Protein AF-A0A8R2M349-F1 (afdb_monomer_lite)

Organism: Bombyx mori (NCBI:txid7091)

Structure (mmCIF, N/CA/C/O backbone):
data_AF-A0A8R2M349-F1
#
_entry.id   AF-A0A8R2M349-F1
#
loop_
_atom_site.group_PDB
_atom_site.id
_atom_site.type_symbol
_atom_site.label_atom_id
_atom_site.label_alt_id
_atom_site.label_comp_id
_atom_site.label_asym_id
_atom_site.label_entity_id
_atom_site.label_seq_id
_atom_site.pdbx_PDB_ins_code
_atom_site.Cartn_x
_atom_site.Cartn_y
_atom_site.Cartn_z
_atom_site.occupancy
_atom_site.B_iso_or_equiv
_atom_site.auth_seq_id
_atom_site.auth_comp_id
_atom_site.auth_asym_id
_atom_site.auth_atom_id
_atom_site.pdbx_PDB_model_num
ATOM 1 N N . MET A 1 1 ? -9.944 -6.728 6.386 1.00 58.31 1 MET A N 1
ATOM 2 C CA . MET A 1 1 ? -9.544 -7.286 5.071 1.00 58.31 1 MET A CA 1
ATOM 3 C C . MET A 1 1 ? -8.020 -7.311 4.862 1.00 58.31 1 MET A C 1
ATOM 5 O O . MET A 1 1 ? -7.545 -7.310 3.728 1.00 58.31 1 MET A O 1
ATOM 9 N N . LYS A 1 2 ? -7.236 -7.481 5.938 1.00 65.25 2 LYS A N 1
ATOM 10 C CA . LYS A 1 2 ? -5.764 -7.376 5.938 1.00 65.25 2 LYS A CA 1
ATOM 11 C C . LYS A 1 2 ? -5.026 -8.425 5.090 1.00 65.25 2 LYS A C 1
ATOM 13 O O . LYS A 1 2 ? -3.912 -8.181 4.641 1.00 65.25 2 LYS A O 1
ATOM 18 N N . LEU A 1 3 ? -5.651 -9.580 4.824 1.00 64.38 3 LEU A N 1
ATOM 19 C CA . LEU A 1 3 ? -5.075 -10.628 3.970 1.00 64.38 3 LEU A CA 1
ATOM 20 C C . LEU A 1 3 ? -4.933 -10.172 2.507 1.00 64.38 3 LEU A C 1
ATOM 22 O O . LEU A 1 3 ? -3.941 -10.492 1.862 1.00 64.38 3 LEU A O 1
ATOM 26 N N . VAL A 1 4 ? -5.897 -9.403 1.986 1.00 68.19 4 VAL A N 1
ATOM 27 C CA . VAL A 1 4 ? -5.853 -8.896 0.603 1.00 68.19 4 VAL A CA 1
ATOM 28 C C . VAL A 1 4 ? -4.746 -7.853 0.456 1.00 68.19 4 VAL A C 1
ATOM 30 O O . VAL A 1 4 ? -3.970 -7.915 -0.493 1.00 68.19 4 VAL A O 1
ATOM 33 N N . GLU A 1 5 ? -4.620 -6.945 1.426 1.00 64.25 5 GLU A N 1
ATOM 34 C CA . GLU A 1 5 ? -3.530 -5.963 1.491 1.00 64.25 5 GLU A CA 1
ATOM 35 C C . GLU A 1 5 ? -2.164 -6.648 1.560 1.00 64.25 5 GLU A C 1
ATOM 37 O O . GLU A 1 5 ? -1.238 -6.263 0.845 1.00 64.25 5 GLU A O 1
ATOM 42 N N . PHE A 1 6 ? -2.052 -7.705 2.368 1.00 68.50 6 PHE A N 1
ATOM 43 C CA . PHE A 1 6 ? -0.836 -8.497 2.498 1.00 68.50 6 PHE A CA 1
ATOM 44 C C . PHE A 1 6 ? -0.457 -9.191 1.184 1.00 68.50 6 PHE A C 1
ATOM 46 O O . PHE A 1 6 ? 0.677 -9.053 0.725 1.00 68.50 6 PHE A O 1
ATOM 53 N N . VAL A 1 7 ? -1.403 -9.885 0.541 1.00 71.69 7 VAL A N 1
ATOM 54 C CA . VAL A 1 7 ? -1.167 -10.575 -0.738 1.00 71.69 7 VAL A CA 1
ATOM 55 C C . VAL A 1 7 ? -0.796 -9.575 -1.834 1.00 71.69 7 VAL A C 1
ATOM 57 O O . VAL A 1 7 ? 0.172 -9.797 -2.559 1.00 71.69 7 VAL A O 1
ATOM 60 N N . MET A 1 8 ? -1.496 -8.441 -1.925 1.00 70.19 8 MET A N 1
ATOM 61 C CA . MET A 1 8 ? -1.183 -7.405 -2.912 1.00 70.19 8 MET A CA 1
ATOM 62 C C . MET A 1 8 ? 0.168 -6.737 -2.657 1.00 70.19 8 MET A C 1
ATOM 64 O O . MET A 1 8 ? 0.916 -6.487 -3.603 1.00 70.19 8 MET A O 1
ATOM 68 N N . SER A 1 9 ? 0.529 -6.511 -1.394 1.00 66.19 9 SER A N 1
ATOM 69 C CA . SER A 1 9 ? 1.853 -6.002 -1.025 1.00 66.19 9 SER A CA 1
ATOM 70 C C . SER A 1 9 ? 2.953 -7.008 -1.355 1.00 66.19 9 SER A C 1
ATOM 72 O O . SER A 1 9 ? 3.987 -6.617 -1.889 1.00 66.19 9 SER A O 1
ATOM 74 N N . MET A 1 10 ? 2.735 -8.305 -1.110 1.00 71.94 10 MET A N 1
ATOM 75 C CA . MET A 1 10 ? 3.669 -9.360 -1.519 1.00 71.94 10 MET A CA 1
ATOM 76 C C . MET A 1 10 ? 3.875 -9.382 -3.031 1.00 71.94 10 MET A C 1
ATOM 78 O O . MET A 1 10 ? 5.016 -9.439 -3.484 1.00 71.94 10 MET A O 1
ATOM 82 N N . ILE A 1 11 ? 2.798 -9.288 -3.813 1.00 74.75 11 ILE A N 1
ATOM 83 C CA . ILE A 1 11 ? 2.889 -9.236 -5.275 1.00 74.75 11 ILE A CA 1
ATOM 84 C C . ILE A 1 11 ? 3.687 -8.004 -5.711 1.00 74.75 11 ILE A C 1
ATOM 86 O O . ILE A 1 11 ? 4.609 -8.134 -6.510 1.00 74.75 11 ILE A O 1
ATOM 90 N N . LEU A 1 12 ? 3.403 -6.830 -5.138 1.00 68.75 12 LEU A N 1
ATOM 91 C CA . LEU A 1 12 ? 4.138 -5.592 -5.410 1.00 68.75 12 LEU A CA 1
ATOM 92 C C . LEU A 1 12 ? 5.614 -5.646 -4.980 1.00 68.75 12 LEU A C 1
ATOM 94 O O . LEU A 1 12 ? 6.432 -4.949 -5.572 1.00 68.75 12 LEU A O 1
ATOM 98 N N . MET A 1 13 ? 5.966 -6.456 -3.978 1.00 73.38 13 MET A N 1
ATOM 99 C CA . MET A 1 13 ? 7.351 -6.654 -3.535 1.00 73.38 13 MET A CA 1
ATOM 100 C C . MET A 1 13 ? 8.122 -7.597 -4.464 1.00 73.38 13 MET A C 1
ATOM 102 O O . MET A 1 13 ? 9.323 -7.424 -4.656 1.00 73.38 13 MET A O 1
ATOM 106 N N . ILE A 1 14 ? 7.439 -8.585 -5.046 1.00 73.25 14 ILE A N 1
ATOM 107 C CA . ILE A 1 14 ? 8.029 -9.552 -5.982 1.00 73.25 14 ILE A CA 1
ATOM 108 C C . ILE A 1 14 ? 8.102 -8.972 -7.403 1.00 73.25 14 ILE A C 1
ATOM 110 O O . ILE A 1 14 ? 9.030 -9.288 -8.145 1.00 73.25 14 ILE A O 1
ATOM 114 N N . LEU A 1 15 ? 7.167 -8.089 -7.775 1.00 70.25 15 LEU A N 1
ATOM 115 C CA . LEU A 1 15 ? 7.077 -7.476 -9.106 1.00 70.25 15 LEU A CA 1
ATOM 116 C C . LEU A 1 15 ? 8.408 -6.878 -9.611 1.00 70.25 15 LEU A C 1
ATOM 118 O O . LEU A 1 15 ? 8.758 -7.175 -10.750 1.00 70.25 15 LEU A O 1
ATOM 122 N N . PRO A 1 16 ? 9.192 -6.138 -8.799 1.00 67.50 16 PRO A N 1
ATOM 123 C CA . PRO A 1 16 ? 10.521 -5.633 -9.159 1.00 67.50 16 PRO A CA 1
ATOM 124 C C . PRO A 1 16 ? 11.536 -6.682 -9.622 1.00 67.50 16 PRO A C 1
ATOM 126 O O . PRO A 1 16 ? 12.436 -6.366 -10.397 1.00 67.50 16 PRO A O 1
ATOM 129 N N . PHE A 1 17 ? 11.422 -7.920 -9.135 1.00 68.56 17 PHE A N 1
ATOM 130 C CA . PHE A 1 17 ? 12.322 -9.016 -9.502 1.00 68.56 17 PHE A CA 1
ATOM 131 C C . PHE A 1 17 ? 11.928 -9.678 -10.830 1.00 68.56 17 PHE A C 1
ATOM 133 O O . PHE A 1 17 ? 12.733 -10.396 -11.417 1.00 68.56 17 PHE A O 1
ATOM 140 N N . ILE A 1 18 ? 10.698 -9.442 -11.298 1.00 68.12 18 ILE A N 1
ATOM 141 C CA . ILE A 1 18 ? 10.141 -9.994 -12.542 1.00 68.12 18 ILE A CA 1
ATOM 142 C C . ILE A 1 18 ? 10.140 -8.931 -13.648 1.00 68.12 18 ILE A C 1
ATOM 144 O O . ILE A 1 18 ? 10.470 -9.208 -14.798 1.00 68.12 18 ILE A O 1
ATOM 148 N N . LEU A 1 19 ? 9.763 -7.705 -13.293 1.00 62.53 19 LEU A N 1
ATOM 149 C CA . LEU A 1 19 ? 9.728 -6.531 -14.149 1.00 62.53 19 LEU A CA 1
ATOM 150 C C . LEU A 1 19 ? 10.857 -5.601 -13.719 1.00 62.53 19 LEU A C 1
ATOM 152 O O . LEU A 1 19 ? 10.739 -4.892 -12.718 1.00 62.53 19 LEU A O 1
ATOM 156 N N . SER A 1 20 ? 11.938 -5.605 -14.498 1.00 56.78 20 SER A N 1
ATOM 157 C CA . SER A 1 20 ? 13.034 -4.647 -14.380 1.00 56.78 20 SER A CA 1
ATOM 158 C C . SER A 1 20 ? 12.485 -3.218 -14.266 1.00 56.78 20 SER A C 1
ATOM 160 O O . SER A 1 20 ? 11.507 -2.891 -14.940 1.00 56.78 20 SER A O 1
ATOM 162 N N . ASP A 1 21 ? 13.157 -2.374 -13.471 1.00 60.66 21 ASP A N 1
ATOM 163 C CA . ASP A 1 21 ? 12.946 -0.913 -13.360 1.00 60.66 21 ASP A CA 1
ATOM 164 C C . ASP A 1 21 ? 12.056 -0.399 -12.198 1.00 60.66 21 ASP A C 1
ATOM 166 O O . ASP A 1 21 ? 11.452 0.683 -12.252 1.00 60.66 21 ASP A O 1
ATOM 170 N N . ALA A 1 22 ? 12.008 -1.132 -11.081 1.00 57.78 22 ALA A N 1
ATOM 171 C CA . ALA A 1 22 ? 11.406 -0.615 -9.854 1.00 57.78 22 ALA A CA 1
ATOM 172 C C . ALA A 1 22 ? 12.252 0.523 -9.254 1.00 57.78 22 ALA A C 1
ATOM 174 O O . ALA A 1 22 ? 13.376 0.338 -8.794 1.00 57.78 22 ALA A O 1
ATOM 175 N N . GLY A 1 23 ? 11.699 1.736 -9.254 1.00 61.62 23 GLY A N 1
ATOM 176 C CA . GLY A 1 23 ? 12.289 2.881 -8.565 1.00 61.62 23 GLY A CA 1
ATOM 177 C C . GLY A 1 23 ? 12.225 2.783 -7.042 1.00 61.62 23 GLY A C 1
ATOM 178 O O . GLY A 1 23 ? 11.379 2.088 -6.489 1.00 61.62 23 GLY A O 1
ATOM 179 N N . ILE A 1 24 ? 13.048 3.591 -6.368 1.00 62.31 24 ILE A N 1
ATOM 180 C CA . ILE A 1 24 ? 13.132 3.713 -4.897 1.00 62.31 24 ILE A CA 1
ATOM 181 C C . ILE A 1 24 ? 11.750 3.898 -4.238 1.00 62.31 24 ILE A C 1
ATOM 183 O O . ILE A 1 24 ? 11.480 3.328 -3.183 1.00 62.31 24 ILE A O 1
ATOM 187 N N . MET A 1 25 ? 10.849 4.640 -4.890 1.00 59.50 25 MET A N 1
ATOM 188 C CA . MET A 1 25 ? 9.496 4.900 -4.381 1.00 59.50 25 MET A CA 1
ATOM 189 C C . MET A 1 25 ? 8.612 3.647 -4.287 1.00 59.50 25 MET A C 1
ATOM 191 O O . MET A 1 25 ? 7.718 3.614 -3.445 1.00 59.50 25 MET A O 1
ATOM 195 N N . HIS A 1 26 ? 8.869 2.600 -5.082 1.00 62.53 26 HIS A N 1
ATOM 196 C CA . HIS A 1 26 ? 8.121 1.344 -4.971 1.00 62.53 26 HIS A CA 1
ATOM 197 C C . HIS A 1 26 ? 8.398 0.642 -3.646 1.00 62.53 26 HIS A C 1
ATOM 199 O O . HIS A 1 26 ? 7.468 0.283 -2.925 1.00 62.53 26 HIS A O 1
ATOM 205 N N . CYS A 1 27 ? 9.676 0.502 -3.292 1.00 61.06 27 CYS A N 1
ATOM 206 C CA . CYS A 1 27 ? 10.088 -0.110 -2.032 1.00 61.06 27 CYS A CA 1
ATOM 207 C C . CYS A 1 27 ? 9.547 0.667 -0.825 1.00 61.06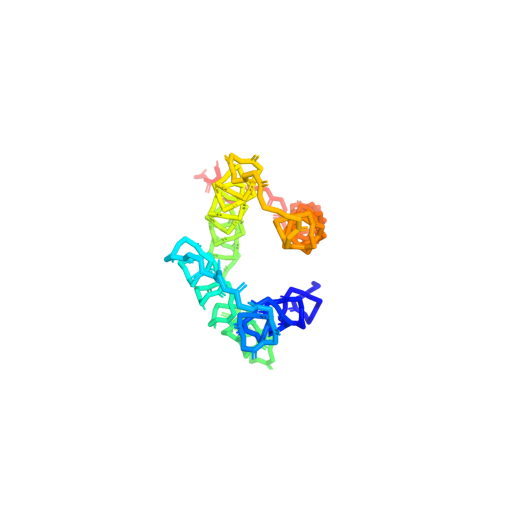 27 CYS A C 1
ATOM 209 O O . CYS A 1 27 ? 9.174 0.064 0.178 1.00 61.06 27 CYS A O 1
ATOM 211 N N . LEU A 1 28 ? 9.462 1.994 -0.946 1.00 61.25 28 LEU A N 1
ATOM 212 C CA . LEU A 1 28 ? 9.086 2.885 0.148 1.00 61.25 28 LEU A CA 1
ATOM 213 C C . LEU A 1 28 ? 7.599 2.812 0.518 1.00 61.25 28 LEU A C 1
ATOM 215 O O . LEU A 1 28 ? 7.265 3.019 1.677 1.00 61.25 28 LEU A O 1
ATOM 219 N N . ALA A 1 29 ? 6.713 2.479 -0.424 1.00 65.56 29 ALA A N 1
ATOM 220 C CA . ALA A 1 29 ? 5.297 2.245 -0.125 1.00 65.56 29 ALA A CA 1
ATOM 221 C C . ALA A 1 29 ? 4.996 0.775 0.197 1.00 65.56 29 ALA A C 1
ATOM 223 O O . ALA A 1 29 ? 4.177 0.487 1.066 1.00 65.56 29 ALA A O 1
ATOM 224 N N . VAL A 1 30 ? 5.666 -0.168 -0.468 1.00 67.38 30 VAL A N 1
ATOM 225 C CA . VAL A 1 30 ? 5.356 -1.601 -0.348 1.00 67.38 30 VAL A CA 1
ATOM 226 C C . VAL A 1 30 ? 5.889 -2.193 0.952 1.00 67.38 30 VAL A C 1
ATOM 228 O O . VAL A 1 30 ? 5.142 -2.870 1.652 1.00 67.38 30 VAL A O 1
ATOM 231 N N . ALA A 1 31 ? 7.142 -1.910 1.317 1.00 67.81 31 ALA A N 1
ATOM 232 C CA . ALA A 1 31 ? 7.761 -2.470 2.518 1.00 67.81 31 ALA A CA 1
ATOM 233 C C . ALA A 1 31 ? 7.005 -2.128 3.822 1.00 67.81 31 ALA A C 1
ATOM 235 O O . ALA A 1 31 ? 6.672 -3.058 4.559 1.00 67.81 31 ALA A O 1
ATOM 236 N N . PRO A 1 32 ? 6.660 -0.856 4.119 1.00 66.31 32 PRO A N 1
ATOM 237 C CA . PRO A 1 32 ? 5.897 -0.540 5.326 1.00 66.31 32 PRO A CA 1
ATOM 238 C C . PRO A 1 32 ? 4.472 -1.093 5.276 1.00 66.31 32 PRO A C 1
ATOM 240 O O . PRO A 1 32 ? 3.948 -1.501 6.309 1.00 66.31 32 PRO A O 1
ATOM 243 N N . THR A 1 33 ? 3.858 -1.170 4.090 1.00 69.69 33 THR A N 1
ATOM 244 C CA . THR A 1 33 ? 2.524 -1.765 3.931 1.00 69.69 33 THR A CA 1
ATOM 245 C C . THR A 1 33 ? 2.549 -3.245 4.298 1.00 69.69 33 THR A C 1
ATOM 247 O O . THR A 1 33 ? 1.735 -3.687 5.097 1.00 69.69 33 THR A O 1
ATOM 250 N N . LEU A 1 34 ? 3.552 -3.983 3.829 1.00 67.50 34 LEU A N 1
ATOM 251 C CA . LEU A 1 34 ? 3.707 -5.416 4.067 1.00 67.50 34 LEU A CA 1
ATOM 252 C C . LEU A 1 34 ? 4.037 -5.741 5.532 1.00 67.50 34 LEU A C 1
ATOM 254 O O . LEU A 1 34 ? 3.403 -6.615 6.123 1.00 67.50 34 LEU A O 1
ATOM 258 N N . ILE A 1 35 ? 4.985 -5.008 6.131 1.00 73.00 35 ILE A N 1
ATOM 259 C CA . ILE A 1 35 ? 5.373 -5.167 7.545 1.00 73.00 35 ILE A CA 1
ATOM 260 C C . ILE A 1 35 ? 4.176 -4.922 8.456 1.00 73.00 35 ILE A C 1
ATOM 262 O O . ILE A 1 35 ? 3.907 -5.697 9.372 1.00 73.00 35 ILE A O 1
ATOM 266 N N . MET A 1 36 ? 3.440 -3.850 8.198 1.00 68.00 36 MET A N 1
ATOM 267 C CA . MET A 1 36 ? 2.338 -3.480 9.061 1.00 68.00 36 MET A CA 1
ATOM 268 C C . MET A 1 36 ? 1.093 -4.340 8.810 1.00 68.00 36 MET A C 1
ATOM 270 O O . MET A 1 36 ? 0.433 -4.698 9.779 1.00 68.00 36 MET A O 1
ATOM 274 N N . SER A 1 37 ? 0.801 -4.773 7.574 1.00 68.00 37 SER A N 1
ATOM 275 C CA . SER A 1 37 ? -0.287 -5.730 7.323 1.00 68.00 37 SER A CA 1
ATOM 276 C C . SER A 1 37 ? -0.002 -7.059 8.028 1.00 68.00 37 SER A C 1
ATOM 278 O O . SER A 1 37 ? -0.914 -7.638 8.614 1.00 68.00 37 SER A O 1
ATOM 280 N N . LEU A 1 38 ? 1.261 -7.510 8.063 1.00 69.50 38 LEU A N 1
ATOM 281 C CA . LEU A 1 38 ? 1.680 -8.668 8.860 1.00 69.50 38 LEU A CA 1
ATOM 282 C C . LEU A 1 38 ? 1.465 -8.422 10.363 1.00 69.50 38 LEU A C 1
ATOM 284 O O . LEU A 1 38 ? 0.890 -9.265 11.048 1.00 69.50 38 LEU A O 1
ATOM 288 N N . MET A 1 39 ? 1.886 -7.260 10.870 1.00 69.69 39 MET A N 1
ATOM 289 C CA . MET A 1 39 ? 1.717 -6.894 12.278 1.00 69.69 39 MET A CA 1
ATOM 290 C C . MET A 1 39 ? 0.240 -6.852 12.683 1.00 69.69 39 MET A C 1
ATOM 292 O O . MET A 1 39 ? -0.114 -7.400 13.720 1.00 69.69 39 MET A O 1
ATOM 296 N N . PHE A 1 40 ? -0.638 -6.275 11.858 1.00 67.25 40 PHE A N 1
ATOM 297 C CA . PHE A 1 40 ? -2.075 -6.274 12.125 1.00 67.25 40 PHE A CA 1
ATOM 298 C C . PHE A 1 40 ? -2.665 -7.675 12.077 1.00 67.25 40 PHE A C 1
ATOM 300 O O . PHE A 1 40 ? -3.442 -8.001 12.961 1.00 67.25 40 PHE A O 1
ATOM 307 N N . ILE A 1 41 ? -2.277 -8.533 11.128 1.00 67.75 41 ILE A N 1
ATOM 308 C CA . ILE A 1 41 ? -2.720 -9.938 11.125 1.00 67.75 41 ILE A CA 1
ATOM 309 C C . ILE A 1 41 ? -2.345 -10.626 12.447 1.00 67.75 41 ILE A C 1
ATOM 311 O O . ILE A 1 41 ? -3.181 -11.305 13.038 1.00 67.75 41 ILE A O 1
ATOM 315 N N . ILE A 1 42 ? -1.123 -10.412 12.942 1.00 67.62 42 ILE A N 1
ATOM 316 C CA . ILE A 1 42 ? -0.664 -10.966 14.224 1.00 67.62 42 ILE A CA 1
ATOM 317 C C . ILE A 1 42 ? -1.471 -10.387 15.395 1.00 67.62 42 ILE A C 1
ATOM 319 O O . ILE A 1 42 ? -1.938 -11.139 16.244 1.00 67.62 42 ILE A O 1
ATOM 323 N N . LEU A 1 43 ? -1.673 -9.070 15.442 1.00 65.00 43 LEU A N 1
ATOM 324 C CA . LEU A 1 43 ? -2.427 -8.419 16.518 1.00 65.00 43 LEU A CA 1
ATOM 325 C C . LEU A 1 43 ? -3.912 -8.802 16.512 1.00 65.00 43 LEU A C 1
ATOM 327 O O . LEU A 1 43 ? -4.488 -8.939 17.585 1.00 65.00 43 LEU A O 1
ATOM 331 N N . TYR A 1 44 ? -4.507 -9.030 15.338 1.00 68.12 44 TYR A N 1
ATOM 332 C CA . TYR A 1 44 ? -5.862 -9.569 15.196 1.00 68.12 44 TYR A CA 1
ATOM 333 C C . TYR A 1 44 ? -5.953 -11.023 15.670 1.00 68.12 44 TYR A C 1
ATOM 335 O O . TYR A 1 44 ? -6.945 -11.396 16.281 1.00 68.12 44 TYR A O 1
ATOM 343 N N . LEU A 1 45 ? -4.924 -11.847 15.434 1.00 65.88 45 LEU A N 1
ATOM 344 C CA . LEU A 1 45 ? -4.881 -13.222 15.952 1.00 65.88 45 LEU A CA 1
ATOM 345 C C . LEU A 1 45 ? -4.786 -13.273 17.481 1.00 65.88 45 LEU A C 1
ATOM 347 O O . LEU A 1 45 ? -5.276 -14.218 18.092 1.00 65.88 45 LEU A O 1
ATOM 351 N N . VAL A 1 46 ? -4.136 -12.278 18.087 1.00 72.44 46 VAL A N 1
ATOM 352 C CA . VAL A 1 46 ? -3.947 -12.178 19.544 1.00 72.44 46 VAL A CA 1
ATOM 353 C C . VAL A 1 46 ? -5.011 -11.274 20.198 1.00 72.44 46 VAL A C 1
ATOM 355 O O . VAL A 1 46 ? -5.019 -11.119 21.415 1.00 72.44 46 VAL A O 1
ATOM 358 N N . ASP A 1 47 ? -5.933 -10.711 19.410 1.00 64.38 47 ASP A N 1
ATOM 359 C CA . ASP A 1 47 ? -7.025 -9.822 19.841 1.00 64.38 47 ASP A CA 1
ATOM 360 C C . ASP A 1 47 ? -6.550 -8.582 20.642 1.00 64.38 47 ASP A C 1
ATOM 362 O O . ASP A 1 47 ? -7.197 -8.108 21.572 1.00 64.38 47 ASP A O 1
ATOM 366 N N . GLN A 1 48 ? -5.369 -8.051 20.299 1.00 63.66 48 GLN A N 1
ATOM 367 C CA . GLN A 1 48 ? -4.708 -6.912 20.971 1.00 63.66 48 GLN A CA 1
ATOM 368 C C . GLN A 1 48 ? -4.708 -5.633 20.111 1.00 63.66 48 GLN A C 1
ATOM 370 O O . GLN A 1 48 ? -3.803 -4.801 20.207 1.00 63.66 48 GLN A O 1
ATOM 375 N N . VAL A 1 49 ? -5.683 -5.469 19.213 1.00 64.94 49 VAL A N 1
ATOM 376 C CA . VAL A 1 49 ? -5.697 -4.342 18.268 1.00 64.94 49 VAL A CA 1
ATOM 377 C C . VAL A 1 49 ? -6.173 -3.066 18.962 1.00 64.94 49 VAL A C 1
ATOM 379 O O . VAL A 1 49 ? -7.255 -3.020 19.537 1.00 64.94 49 VAL A O 1
ATOM 382 N N . HIS A 1 50 ? -5.366 -2.006 18.888 1.00 73.56 50 HIS A N 1
ATOM 383 C CA . HIS A 1 50 ? -5.752 -0.685 19.379 1.00 73.56 50 HIS A CA 1
ATOM 384 C C . HIS A 1 50 ? -6.451 0.102 18.260 1.00 73.56 50 HIS A C 1
ATOM 386 O O . HIS A 1 50 ? -5.817 0.441 17.258 1.00 73.56 50 HIS A O 1
ATOM 392 N N . ASP A 1 51 ? -7.736 0.421 18.437 1.00 71.56 51 ASP A N 1
ATOM 393 C CA . ASP A 1 51 ? -8.597 1.038 17.408 1.00 71.56 51 ASP A CA 1
ATOM 394 C C . ASP A 1 51 ? -8.013 2.327 16.809 1.00 71.56 51 ASP A C 1
ATOM 396 O O . ASP A 1 51 ? -7.982 2.515 15.592 1.00 71.56 51 ASP A O 1
ATOM 400 N N . MET A 1 52 ? -7.474 3.196 17.667 1.00 71.75 52 MET A N 1
ATOM 401 C CA . MET A 1 52 ? -6.797 4.437 17.270 1.00 71.75 52 MET A CA 1
ATOM 402 C C . MET A 1 52 ? -5.582 4.173 16.369 1.00 71.75 52 MET A C 1
ATOM 404 O O . MET A 1 52 ? -5.389 4.848 15.356 1.00 71.75 52 MET A O 1
ATOM 408 N N . ALA A 1 53 ? -4.767 3.173 16.720 1.00 74.94 53 ALA A N 1
ATOM 409 C CA . ALA A 1 53 ? -3.561 2.835 15.971 1.00 74.94 53 ALA A CA 1
ATOM 410 C C . ALA A 1 53 ? -3.901 2.239 14.598 1.00 74.94 53 ALA A C 1
ATOM 412 O O . ALA A 1 53 ? -3.210 2.522 13.620 1.00 74.94 53 ALA A O 1
ATOM 413 N N . GLU A 1 54 ? -4.982 1.462 14.509 1.00 76.31 54 GLU A N 1
ATOM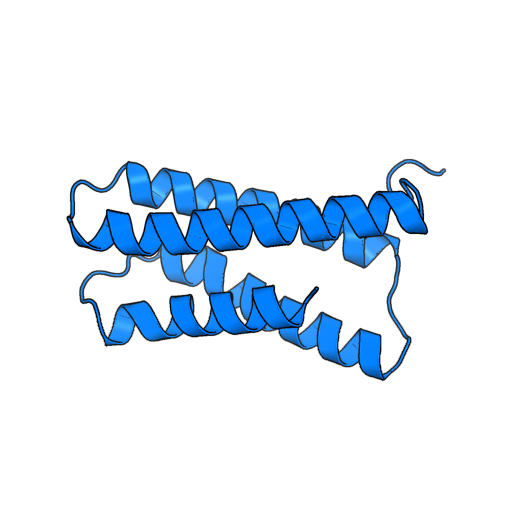 414 C CA . GLU A 1 54 ? -5.483 0.907 13.251 1.00 76.31 54 GLU A CA 1
ATOM 415 C C . GLU A 1 54 ? -5.954 2.002 12.282 1.00 76.31 54 GLU A C 1
ATOM 417 O O . GLU A 1 54 ? -5.560 1.995 11.114 1.00 76.31 54 GLU A O 1
ATOM 422 N N . GLN A 1 55 ? -6.725 2.985 12.762 1.00 76.56 55 GLN A N 1
ATOM 423 C CA . GLN A 1 55 ? -7.205 4.096 11.930 1.00 76.56 55 GLN A CA 1
ATOM 424 C C . GLN A 1 55 ? -6.072 5.010 11.454 1.00 76.56 55 GLN A C 1
ATOM 426 O O . GLN A 1 55 ? -6.038 5.399 10.283 1.00 76.56 55 GLN A O 1
ATOM 431 N N . LEU A 1 56 ? -5.131 5.347 12.344 1.00 79.19 56 LEU A N 1
ATOM 432 C CA . LEU A 1 56 ? -3.974 6.173 11.997 1.00 79.19 56 LEU A CA 1
ATOM 433 C C . LEU A 1 56 ? -3.097 5.478 10.951 1.00 79.19 56 LEU A C 1
ATOM 435 O O . LEU A 1 56 ? -2.633 6.100 9.996 1.00 79.19 56 LEU A O 1
ATOM 439 N N . TYR A 1 57 ? -2.902 4.174 11.109 1.00 79.81 57 TYR A N 1
ATOM 440 C CA . TYR A 1 57 ? -2.147 3.376 10.163 1.00 79.81 57 TYR A CA 1
ATOM 441 C C . TYR A 1 57 ? -2.794 3.336 8.777 1.00 79.81 57 TYR A C 1
ATOM 443 O O . TYR A 1 57 ? -2.110 3.599 7.785 1.00 79.81 57 TYR A O 1
ATOM 451 N N . LEU A 1 58 ? -4.098 3.053 8.702 1.00 79.88 58 LEU A N 1
ATOM 452 C CA . LEU A 1 58 ? -4.828 3.039 7.435 1.00 79.88 58 LEU A CA 1
ATOM 453 C C . LEU A 1 58 ? -4.720 4.398 6.728 1.00 79.88 58 LEU A C 1
ATOM 455 O O . LEU A 1 58 ? -4.460 4.448 5.526 1.00 79.88 58 LEU A O 1
ATOM 459 N N . ALA A 1 59 ? -4.804 5.507 7.468 1.00 82.81 59 ALA A N 1
ATOM 460 C CA . ALA A 1 59 ? -4.612 6.848 6.915 1.00 82.81 59 ALA A CA 1
ATOM 461 C C . ALA A 1 59 ? -3.193 7.069 6.347 1.00 82.81 59 ALA A C 1
ATOM 463 O O . ALA A 1 59 ? -3.035 7.594 5.237 1.00 82.81 59 ALA A O 1
ATOM 464 N N . ILE A 1 60 ? -2.153 6.635 7.068 1.00 82.56 60 ILE A N 1
ATOM 465 C CA . ILE A 1 60 ? -0.758 6.714 6.605 1.00 82.56 60 ILE A CA 1
ATOM 466 C C . ILE A 1 60 ? -0.561 5.866 5.344 1.00 82.56 60 ILE A C 1
ATOM 468 O O . ILE A 1 60 ? 0.049 6.332 4.380 1.00 82.56 60 ILE A O 1
ATOM 472 N N . GLN A 1 61 ? -1.106 4.650 5.304 1.00 81.62 61 GLN A N 1
ATOM 473 C CA . GLN A 1 61 ? -1.001 3.778 4.136 1.00 81.62 61 GLN A CA 1
ATOM 474 C C . GLN A 1 61 ? -1.714 4.328 2.915 1.00 81.62 61 GLN A C 1
ATOM 476 O O . GLN A 1 61 ? -1.142 4.301 1.829 1.00 81.62 61 GLN A O 1
ATOM 481 N N . ILE A 1 62 ? -2.931 4.850 3.075 1.00 85.81 62 ILE A N 1
ATOM 482 C CA . ILE A 1 62 ? -3.655 5.502 1.981 1.00 85.81 62 ILE A CA 1
ATOM 483 C C . ILE A 1 62 ? -2.804 6.648 1.425 1.00 85.81 62 ILE A C 1
ATOM 485 O O . ILE A 1 62 ? -2.648 6.761 0.210 1.00 85.81 62 ILE A O 1
ATOM 489 N N . THR A 1 63 ? -2.179 7.443 2.297 1.00 84.50 63 THR A N 1
ATOM 490 C CA . THR A 1 63 ? -1.309 8.559 1.895 1.00 84.50 63 THR A CA 1
ATOM 491 C C . THR A 1 63 ? -0.077 8.075 1.124 1.00 84.50 63 THR A C 1
ATOM 493 O O . THR A 1 63 ? 0.162 8.521 0.001 1.00 84.50 63 THR A O 1
ATOM 496 N N . LEU A 1 64 ? 0.685 7.126 1.675 1.00 82.19 64 LEU A N 1
ATOM 497 C CA . LEU A 1 64 ? 1.888 6.580 1.034 1.00 82.19 64 LEU A CA 1
ATOM 498 C C . LEU A 1 64 ? 1.572 5.879 -0.290 1.00 82.19 64 LEU A C 1
ATOM 500 O O . LEU A 1 64 ? 2.289 6.060 -1.274 1.00 82.19 64 LEU A O 1
ATOM 504 N N . ASN A 1 65 ? 0.481 5.116 -0.334 1.00 82.69 65 ASN A N 1
ATOM 505 C CA . ASN A 1 65 ? 0.045 4.420 -1.534 1.00 82.69 65 ASN A CA 1
ATOM 506 C C . ASN A 1 65 ? -0.421 5.404 -2.622 1.00 82.69 65 ASN A C 1
ATOM 508 O O . ASN A 1 65 ? -0.095 5.233 -3.793 1.00 82.69 65 ASN A O 1
ATOM 512 N N . THR A 1 66 ? -1.093 6.495 -2.240 1.00 83.69 66 THR A N 1
ATOM 513 C CA . THR A 1 66 ? -1.451 7.583 -3.168 1.00 83.69 66 THR A CA 1
ATOM 514 C C . THR A 1 66 ? -0.204 8.252 -3.747 1.00 83.69 66 THR A C 1
ATOM 516 O O . THR A 1 66 ? -0.127 8.473 -4.955 1.00 83.69 66 THR A O 1
ATOM 519 N N . ILE A 1 67 ? 0.806 8.532 -2.917 1.00 84.25 67 ILE A N 1
ATOM 520 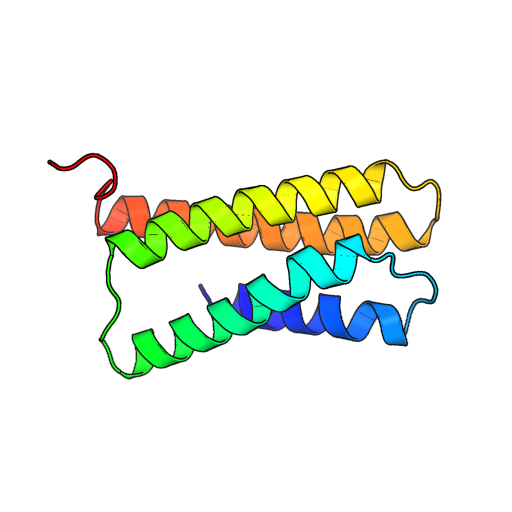C CA . ILE A 1 67 ? 2.081 9.108 -3.371 1.00 84.25 67 ILE A CA 1
ATOM 521 C C . ILE A 1 67 ? 2.785 8.159 -4.350 1.00 84.25 67 ILE A C 1
ATOM 523 O O . ILE A 1 67 ? 3.249 8.600 -5.404 1.00 84.25 67 ILE A O 1
ATOM 527 N N . ALA A 1 68 ? 2.835 6.861 -4.042 1.00 79.19 68 ALA A N 1
ATOM 528 C CA . ALA A 1 68 ? 3.417 5.857 -4.929 1.00 79.19 68 ALA A CA 1
ATOM 529 C C . ALA A 1 68 ? 2.658 5.757 -6.257 1.00 79.19 68 ALA A C 1
ATOM 531 O O . ALA A 1 68 ? 3.285 5.732 -7.315 1.00 79.19 68 ALA A O 1
ATOM 532 N N . LEU A 1 69 ? 1.325 5.785 -6.222 1.00 82.81 69 LEU A N 1
ATOM 533 C CA . LEU A 1 69 ? 0.484 5.778 -7.415 1.00 82.81 69 LEU A CA 1
ATOM 534 C C . LEU A 1 69 ? 0.776 6.988 -8.318 1.00 82.81 69 LEU A C 1
ATOM 536 O O . LEU A 1 69 ? 1.004 6.820 -9.516 1.00 82.81 69 LEU A O 1
ATOM 540 N N . ILE A 1 70 ? 0.847 8.196 -7.749 1.00 83.56 70 ILE A N 1
ATOM 541 C CA . ILE A 1 70 ? 1.201 9.417 -8.491 1.00 83.56 70 ILE A CA 1
ATOM 542 C C . ILE A 1 70 ? 2.609 9.293 -9.090 1.00 83.56 70 ILE A C 1
ATOM 544 O O . ILE A 1 70 ? 2.807 9.587 -10.269 1.00 83.56 70 ILE A O 1
ATOM 548 N N . ALA A 1 71 ? 3.584 8.811 -8.316 1.00 79.25 71 ALA A N 1
ATOM 549 C CA . ALA A 1 71 ? 4.956 8.622 -8.786 1.00 79.25 71 ALA A CA 1
ATOM 550 C C . ALA A 1 71 ? 5.049 7.628 -9.958 1.00 79.25 71 ALA A C 1
ATOM 552 O O . ALA A 1 71 ? 5.857 7.818 -10.870 1.00 79.25 71 ALA A O 1
ATOM 553 N N . VAL A 1 72 ? 4.209 6.592 -9.959 1.00 77.44 72 VAL A N 1
ATOM 554 C CA . VAL A 1 72 ? 4.101 5.621 -11.052 1.00 77.44 72 VAL A CA 1
ATOM 555 C C . VAL A 1 72 ? 3.481 6.246 -12.299 1.00 77.44 72 VAL A C 1
ATOM 557 O O . VAL A 1 72 ? 4.030 6.070 -13.384 1.00 77.44 72 VAL A O 1
ATOM 560 N N . PHE A 1 73 ? 2.406 7.028 -12.165 1.00 77.44 73 PHE A N 1
ATOM 561 C CA . PHE A 1 73 ? 1.786 7.723 -13.302 1.00 77.44 73 PHE A CA 1
ATOM 562 C C . PHE A 1 73 ? 2.698 8.776 -13.943 1.00 77.44 73 PHE A C 1
ATOM 564 O O . PHE A 1 73 ? 2.623 9.006 -15.149 1.00 77.44 73 PHE A O 1
ATOM 571 N N . LEU A 1 74 ? 3.593 9.393 -13.167 1.00 78.69 74 LEU A N 1
ATOM 572 C CA . LEU A 1 74 ? 4.590 10.332 -13.686 1.00 78.69 74 LEU A CA 1
ATOM 573 C C . LEU A 1 74 ? 5.699 9.642 -14.505 1.00 78.69 74 LEU A C 1
ATOM 575 O O . LEU A 1 74 ? 6.398 10.305 -15.277 1.00 78.69 74 LEU A O 1
ATOM 579 N N . ARG A 1 75 ? 5.868 8.317 -14.386 1.00 71.50 75 ARG A N 1
ATOM 580 C CA . ARG A 1 75 ? 6.831 7.536 -15.178 1.00 71.50 75 ARG A CA 1
ATOM 581 C C . ARG A 1 75 ? 6.204 7.066 -16.494 1.00 71.50 75 ARG A C 1
ATOM 583 O O . ARG A 1 75 ? 5.224 6.329 -16.504 1.00 71.50 75 ARG A O 1
ATOM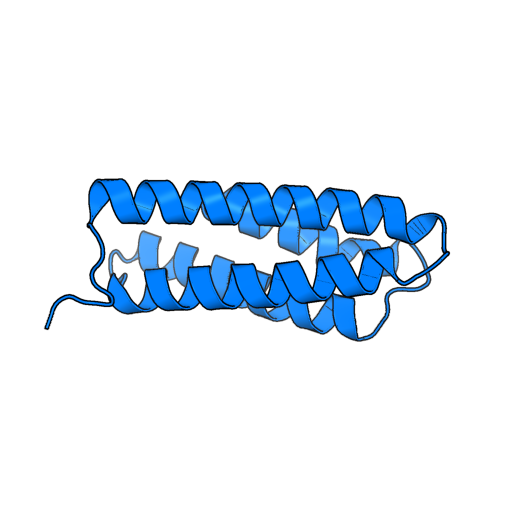 590 N N . LYS A 1 76 ? 6.842 7.405 -17.620 1.00 67.94 76 LYS A N 1
ATOM 591 C CA . LYS A 1 76 ? 6.389 7.089 -18.994 1.00 67.94 76 LYS A CA 1
ATOM 592 C C . LYS A 1 76 ? 6.683 5.651 -19.476 1.00 67.94 76 LYS A C 1
ATOM 594 O O . LYS A 1 76 ? 6.700 5.410 -20.680 1.00 67.94 76 LYS A O 1
ATOM 599 N N . TYR A 1 77 ? 6.949 4.702 -18.580 1.00 68.19 77 TYR A N 1
ATOM 600 C CA . TYR A 1 77 ? 7.331 3.334 -18.959 1.00 68.19 77 TYR A CA 1
ATOM 601 C C . TYR A 1 77 ? 6.121 2.395 -19.014 1.00 68.19 77 TYR A C 1
ATOM 603 O O . TYR A 1 77 ? 5.274 2.473 -18.137 1.00 68.19 77 TYR A O 1
ATOM 611 N N . PRO A 1 78 ? 6.039 1.439 -19.954 1.00 66.25 78 PRO A N 1
ATOM 612 C CA . PRO A 1 78 ? 4.893 0.527 -20.057 1.00 66.25 78 PRO A CA 1
ATOM 613 C C . PRO A 1 78 ? 4.701 -0.352 -18.809 1.00 66.25 78 PRO A C 1
ATOM 615 O O . PRO A 1 78 ? 3.572 -0.685 -18.456 1.00 66.25 78 PRO A O 1
ATOM 618 N N . ALA A 1 79 ? 5.784 -0.669 -18.089 1.00 68.50 79 ALA A N 1
ATOM 619 C CA . ALA A 1 79 ? 5.713 -1.382 -16.815 1.00 68.50 79 ALA A CA 1
ATOM 620 C C . ALA A 1 79 ? 4.964 -0.581 -15.731 1.00 68.50 79 ALA A C 1
ATOM 622 O O . ALA A 1 79 ? 4.349 -1.182 -14.852 1.00 68.50 79 ALA A O 1
ATOM 623 N N . SER A 1 80 ? 4.948 0.759 -15.809 1.00 68.81 80 SER A N 1
ATOM 624 C CA . SER A 1 80 ? 4.275 1.617 -14.827 1.00 68.81 80 SER A CA 1
ATOM 625 C C . SER A 1 80 ? 2.760 1.397 -14.806 1.00 68.81 80 SER A C 1
ATOM 627 O O . SER A 1 80 ? 2.156 1.460 -13.741 1.00 68.81 80 SER A O 1
ATOM 629 N N . ALA A 1 81 ? 2.145 1.022 -15.931 1.00 74.31 81 ALA A N 1
ATOM 630 C CA . ALA A 1 81 ? 0.717 0.714 -15.985 1.00 74.31 81 ALA A CA 1
ATOM 631 C C . ALA A 1 81 ? 0.344 -0.497 -15.109 1.00 74.31 81 ALA A C 1
ATOM 633 O O . ALA A 1 81 ? -0.665 -0.460 -14.406 1.00 74.31 81 ALA A O 1
ATOM 634 N N . LEU A 1 82 ? 1.180 -1.545 -15.101 1.00 75.06 82 LEU A N 1
ATOM 635 C CA . LEU A 1 82 ? 0.981 -2.726 -14.252 1.00 75.06 82 LEU A CA 1
ATOM 636 C C . LEU A 1 82 ? 1.108 -2.369 -12.772 1.00 75.06 82 LEU A C 1
ATOM 638 O O . LEU A 1 82 ? 0.216 -2.683 -11.986 1.00 75.06 82 LEU A O 1
ATOM 642 N N . TYR A 1 83 ? 2.175 -1.659 -12.400 1.00 74.06 83 TYR A N 1
ATOM 643 C CA . TYR A 1 83 ? 2.343 -1.187 -11.027 1.00 74.06 83 TYR A CA 1
ATOM 644 C C . TYR A 1 83 ? 1.191 -0.275 -10.582 1.00 74.06 83 TYR A C 1
ATOM 646 O O . TYR A 1 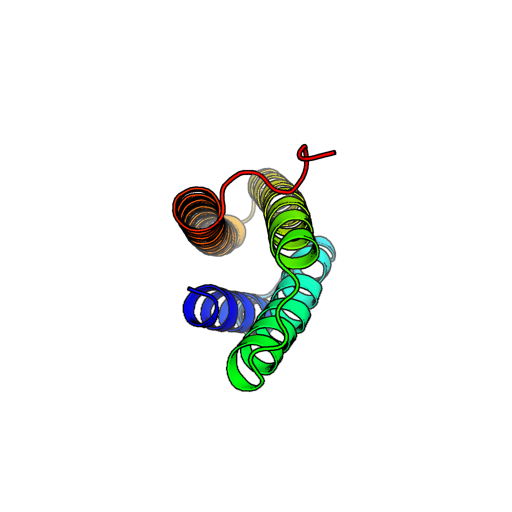83 ? 0.703 -0.400 -9.461 1.00 74.06 83 TYR A O 1
ATOM 654 N N . GLY A 1 84 ? 0.729 0.616 -11.462 1.00 75.50 84 GLY A N 1
ATOM 655 C CA . GLY A 1 84 ? -0.383 1.522 -11.190 1.00 75.50 84 GLY A CA 1
ATOM 656 C C . GLY A 1 84 ? -1.682 0.766 -10.932 1.00 75.50 84 GLY A C 1
ATOM 657 O O . GLY A 1 84 ? -2.417 1.110 -10.013 1.00 75.50 84 GLY A O 1
ATOM 658 N N . LEU A 1 85 ? -1.932 -0.317 -11.673 1.00 82.31 85 LEU A N 1
ATOM 659 C CA . LEU A 1 85 ? -3.107 -1.164 -11.477 1.00 82.31 85 LEU A CA 1
ATOM 660 C C . LEU A 1 85 ? -3.089 -1.848 -10.102 1.00 82.31 85 LEU A C 1
ATOM 662 O O . LEU A 1 85 ? -4.099 -1.825 -9.397 1.00 82.31 85 LEU A O 1
ATOM 666 N N . PHE A 1 86 ? -1.940 -2.383 -9.680 1.00 79.88 86 PHE A N 1
ATOM 667 C CA . PHE A 1 86 ? -1.790 -2.968 -8.344 1.00 79.88 86 PHE A CA 1
ATOM 66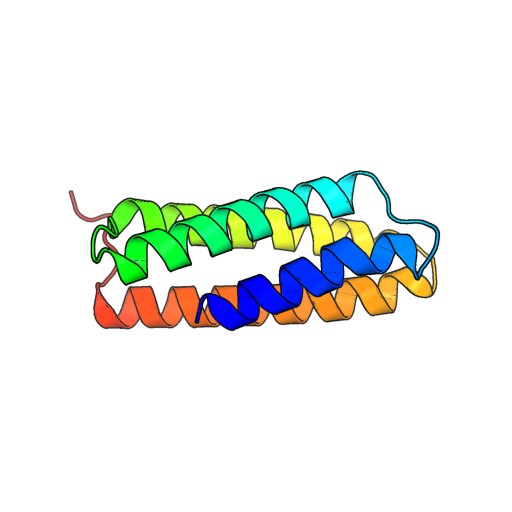8 C C . PHE A 1 86 ? -1.931 -1.929 -7.229 1.00 79.88 86 PHE A C 1
ATOM 670 O O . PHE A 1 86 ? -2.626 -2.190 -6.247 1.00 79.88 86 PHE A O 1
ATOM 677 N N . TYR A 1 87 ? -1.349 -0.737 -7.385 1.00 80.19 87 TYR A N 1
ATOM 678 C CA . TYR A 1 87 ? -1.512 0.341 -6.408 1.00 80.19 87 TYR A CA 1
ATOM 679 C C . TYR A 1 87 ? -2.947 0.858 -6.324 1.00 80.19 87 TYR A C 1
ATOM 681 O O . TYR A 1 87 ? -3.434 1.077 -5.217 1.00 80.19 87 TYR A O 1
ATOM 689 N N . CYS A 1 88 ? -3.656 0.978 -7.450 1.00 83.75 88 CYS A N 1
ATOM 690 C CA . CYS A 1 88 ? -5.089 1.275 -7.466 1.00 83.75 88 CYS A CA 1
ATOM 691 C C . CYS A 1 88 ? -5.887 0.214 -6.704 1.00 83.75 88 CYS A C 1
ATOM 693 O O . CYS A 1 88 ? -6.756 0.554 -5.905 1.00 83.75 88 CYS A O 1
ATOM 695 N N . HIS A 1 89 ? -5.583 -1.068 -6.912 1.00 82.81 89 HIS A N 1
ATOM 696 C CA . HIS A 1 89 ? -6.279 -2.145 -6.215 1.00 82.81 89 HIS A CA 1
ATOM 697 C C . HIS A 1 89 ? -6.011 -2.122 -4.706 1.00 82.81 89 HIS A C 1
ATOM 699 O O . HIS A 1 89 ? -6.934 -2.268 -3.908 1.00 82.81 89 HIS A O 1
ATOM 705 N N . LEU A 1 90 ? -4.758 -1.869 -4.316 1.00 80.06 90 LEU A N 1
ATOM 706 C CA . LEU A 1 90 ? -4.362 -1.697 -2.922 1.00 80.06 90 LEU A CA 1
ATOM 707 C C . LEU A 1 90 ? -5.054 -0.473 -2.297 1.00 80.06 90 LEU A C 1
ATOM 709 O O . LEU A 1 90 ? -5.507 -0.540 -1.162 1.00 80.06 90 LEU A O 1
ATOM 713 N N . LEU A 1 91 ? -5.200 0.626 -3.044 1.00 85.00 91 LEU A N 1
ATOM 714 C CA . LEU A 1 91 ? -5.879 1.837 -2.580 1.00 85.00 91 LEU A CA 1
ATOM 715 C C . LEU A 1 91 ? -7.362 1.564 -2.317 1.00 85.00 91 LEU A C 1
ATOM 717 O O . LEU A 1 91 ? -7.875 1.924 -1.264 1.00 85.00 91 LEU A O 1
ATOM 721 N N . ILE A 1 92 ? -8.031 0.874 -3.244 1.00 85.44 92 ILE A N 1
ATOM 722 C CA . ILE A 1 92 ? -9.432 0.472 -3.088 1.00 85.44 92 ILE A CA 1
ATOM 723 C C . ILE A 1 92 ? -9.590 -0.434 -1.864 1.00 85.44 92 ILE A C 1
ATOM 725 O O . ILE A 1 92 ? -10.487 -0.202 -1.059 1.00 85.44 92 ILE A O 1
ATOM 729 N N . ALA A 1 93 ? -8.710 -1.426 -1.691 1.00 83.62 93 ALA A N 1
ATOM 730 C CA . ALA A 1 93 ? -8.745 -2.317 -0.534 1.00 83.62 93 ALA A CA 1
ATOM 731 C C . ALA A 1 93 ? -8.617 -1.540 0.787 1.00 83.62 93 ALA A C 1
ATOM 733 O O . ALA A 1 93 ? -9.450 -1.722 1.671 1.00 83.62 93 ALA A O 1
ATOM 734 N N . LEU A 1 94 ? -7.656 -0.614 0.876 1.00 83.19 94 LEU A N 1
ATOM 735 C CA . LEU A 1 94 ? -7.446 0.234 2.054 1.00 83.19 94 LEU A CA 1
ATOM 736 C C . LEU A 1 94 ? -8.640 1.157 2.333 1.00 83.19 94 LEU A C 1
ATOM 738 O O . LEU A 1 94 ? -9.034 1.333 3.483 1.00 83.19 94 LEU A O 1
ATOM 742 N N . CYS A 1 95 ? -9.249 1.739 1.296 1.00 83.94 95 CYS A N 1
ATOM 743 C CA . CYS A 1 95 ? -10.441 2.574 1.452 1.00 83.94 95 CYS A CA 1
ATOM 744 C C . CYS A 1 95 ? -11.648 1.770 1.946 1.00 83.94 95 CYS A C 1
ATOM 746 O O . CYS A 1 95 ? -12.419 2.263 2.770 1.00 83.94 95 CYS A O 1
ATOM 748 N N . ILE A 1 96 ? -11.816 0.542 1.455 1.00 85.25 96 ILE A N 1
ATOM 749 C CA . ILE A 1 96 ? -12.875 -0.357 1.914 1.00 85.25 96 ILE A CA 1
ATOM 750 C C . ILE A 1 96 ? -12.628 -0.749 3.376 1.00 85.25 96 ILE A C 1
ATOM 752 O O . ILE A 1 96 ? -13.560 -0.698 4.177 1.00 85.25 96 ILE A O 1
ATOM 756 N N . ASP A 1 97 ? -11.391 -1.083 3.743 1.00 81.25 97 ASP A N 1
ATOM 757 C CA . ASP A 1 97 ? -11.034 -1.444 5.119 1.00 81.25 97 ASP A CA 1
ATOM 758 C C . ASP A 1 97 ? -11.265 -0.262 6.077 1.00 81.25 97 ASP A C 1
ATOM 760 O O . ASP A 1 97 ? -11.940 -0.415 7.093 1.00 81.25 97 ASP A O 1
ATOM 764 N N . GLN A 1 98 ? -10.858 0.953 5.691 1.00 81.94 98 GLN A N 1
ATOM 765 C CA . GLN A 1 98 ? -11.147 2.181 6.441 1.00 81.94 98 GLN A CA 1
ATOM 766 C C . GLN A 1 98 ? -12.654 2.434 6.592 1.00 81.94 98 GLN A C 1
ATOM 768 O O . GLN A 1 98 ? -13.106 2.849 7.660 1.00 81.94 98 GLN A O 1
ATOM 773 N N . TYR A 1 99 ? -13.450 2.177 5.549 1.00 83.81 99 TYR A N 1
ATOM 774 C CA . TYR A 1 99 ? -14.905 2.310 5.613 1.00 83.81 99 TYR A CA 1
ATOM 775 C C . TYR A 1 99 ? -15.531 1.320 6.605 1.00 83.81 99 TYR A C 1
ATOM 777 O O . TYR A 1 99 ? -16.391 1.715 7.394 1.00 83.81 99 TYR A O 1
ATOM 785 N N . TYR A 1 100 ? -15.099 0.056 6.603 1.00 82.12 100 TYR A N 1
ATOM 786 C CA . TYR A 1 100 ? -15.599 -0.944 7.551 1.00 82.12 100 TYR A CA 1
ATOM 787 C C . TYR A 1 100 ? -15.195 -0.624 8.989 1.00 82.12 100 TYR A C 1
ATOM 789 O O . TYR A 1 100 ? -16.060 -0.624 9.863 1.00 82.12 100 TYR A O 1
ATOM 797 N N . VAL A 1 101 ? -13.932 -0.252 9.222 1.00 80.19 101 VAL A N 1
ATOM 798 C CA . VAL A 1 101 ? -13.450 0.171 10.547 1.00 80.19 101 VAL A CA 1
ATOM 799 C C . VAL A 1 101 ? -14.259 1.366 11.057 1.00 80.19 101 VAL A C 1
ATOM 801 O O . VAL A 1 101 ? -14.713 1.370 12.202 1.00 80.19 101 VAL A O 1
ATOM 804 N N . PHE A 1 102 ? -14.515 2.357 10.199 1.00 80.44 102 PHE A N 1
ATOM 805 C CA . PHE A 1 102 ? -15.340 3.512 10.552 1.00 80.44 102 PHE A CA 1
ATOM 806 C C . PHE A 1 102 ? -16.794 3.126 10.852 1.00 80.44 102 PHE A C 1
ATOM 808 O O . PHE A 1 102 ? -17.396 3.664 11.778 1.00 80.44 102 PHE A O 1
ATOM 815 N N . LYS A 1 103 ? -17.377 2.196 10.089 1.00 81.31 103 LYS A N 1
ATOM 816 C CA . LYS A 1 103 ? -18.757 1.738 10.287 1.00 81.31 103 LYS A CA 1
ATOM 817 C C . LYS A 1 103 ? -18.933 0.945 11.585 1.00 81.31 103 LYS A C 1
ATOM 819 O O . LYS A 1 103 ? -19.965 1.092 12.231 1.00 81.31 103 LYS A O 1
ATOM 824 N N . GLU A 1 104 ? -17.965 0.108 11.948 1.00 80.38 104 GLU A N 1
ATOM 825 C CA . GLU A 1 104 ? -18.038 -0.743 13.142 1.00 80.38 104 GLU A CA 1
ATOM 826 C C . GLU A 1 104 ? -17.683 0.007 14.427 1.00 80.38 104 GLU A C 1
ATOM 828 O O . GLU A 1 104 ? -18.361 -0.162 15.439 1.00 80.38 104 GLU A O 1
ATOM 833 N N . ARG A 1 105 ? -16.637 0.842 14.398 1.00 74.69 105 ARG A N 1
ATOM 834 C CA . ARG A 1 105 ? -16.051 1.448 15.610 1.00 74.69 105 ARG A CA 1
ATOM 835 C C . ARG A 1 105 ? -16.221 2.972 15.681 1.00 74.69 105 ARG A C 1
ATOM 837 O O . ARG A 1 105 ? -15.953 3.583 16.715 1.00 74.69 105 ARG A O 1
ATOM 844 N N . GLY A 1 106 ? -16.732 3.599 14.619 1.00 72.56 106 GLY A N 1
ATOM 845 C CA . GLY A 1 106 ? -16.854 5.054 14.508 1.00 72.56 106 GLY A CA 1
ATOM 846 C C . GLY A 1 106 ? -15.504 5.745 14.296 1.00 72.56 106 GLY A C 1
ATOM 847 O O . GLY A 1 106 ? -14.471 5.103 14.130 1.00 72.56 106 GLY A O 1
ATOM 848 N N . CYS A 1 107 ? -15.488 7.079 14.304 1.00 68.62 107 CYS A N 1
ATOM 849 C CA . CYS A 1 107 ? -14.238 7.839 14.262 1.00 68.62 107 CYS A CA 1
ATOM 850 C C . CYS A 1 107 ? -13.680 7.982 15.680 1.00 68.62 107 CYS A C 1
ATOM 852 O O . CYS A 1 107 ? -14.159 8.814 16.450 1.00 68.62 107 CYS A O 1
ATOM 854 N N . THR A 1 108 ? -12.689 7.168 16.039 1.00 67.50 108 THR A N 1
ATOM 855 C CA . THR A 1 108 ? -12.012 7.299 17.335 1.00 67.50 108 THR A CA 1
ATOM 856 C C . THR A 1 108 ? -10.979 8.422 17.307 1.00 67.50 108 THR A C 1
ATOM 858 O O . THR A 1 108 ? -10.709 9.003 18.344 1.00 67.50 108 THR A O 1
ATOM 861 N N . LEU A 1 109 ? -10.481 8.798 16.122 1.00 58.62 109 LEU A N 1
ATOM 862 C CA . LEU A 1 109 ? -9.448 9.824 15.909 1.00 58.62 109 LEU A CA 1
ATOM 863 C C . LEU A 1 109 ? -9.826 11.251 16.364 1.00 58.62 109 LEU A C 1
ATOM 865 O O . LEU A 1 109 ? -8.938 12.069 16.566 1.00 58.62 109 LEU A O 1
ATOM 869 N N . PHE A 1 110 ? -11.122 11.538 16.526 1.00 55.88 110 PHE A N 1
ATOM 870 C CA . PHE A 1 110 ? -11.653 12.838 16.977 1.00 55.88 110 PHE A CA 1
ATOM 871 C C . PHE A 1 110 ? -12.505 12.733 18.251 1.00 55.88 110 PHE A C 1
ATOM 873 O O . PHE A 1 110 ? -13.213 13.677 18.598 1.00 55.88 110 PHE A O 1
ATOM 880 N N . LYS A 1 111 ? -12.506 11.570 18.911 1.00 49.94 111 LYS A N 1
ATOM 881 C CA . LYS A 1 111 ? -13.175 11.387 20.200 1.00 49.94 111 LYS A CA 1
ATOM 882 C C . LYS A 1 111 ? -12.179 11.738 21.305 1.00 49.94 111 LYS A C 1
ATOM 884 O O . LYS A 1 111 ? -11.469 10.857 21.782 1.00 49.94 111 LYS A O 1
ATOM 889 N N . ASP A 1 112 ? -12.140 13.021 21.649 1.00 50.53 112 ASP A N 1
ATOM 890 C CA . ASP A 1 112 ? -11.694 13.488 22.967 1.00 50.53 112 ASP A CA 1
ATOM 891 C C . ASP A 1 112 ? -12.869 13.429 23.957 1.00 50.53 112 ASP A C 1
ATOM 893 O O . ASP A 1 112 ? -13.992 13.846 23.573 1.00 50.53 112 ASP A O 1
#

Sequence (112 aa):
MKLVEFVMSMILMILPFILSDAGIMHCLAVAPTLIMSLMFIILYLVDQVHDMAEQLYLAIQITLNTIALIAVFLRKYPASALYGLFYCHLLIALCIDQYYVFKERGCTLFKD

Radius of gyration: 14.7 Å; chains: 1; bounding box: 32×27×43 Å

pLDDT: mean 72.38, std 8.42, range [49.94, 85.81]

Secondary structure (DSSP, 8-state):
-HHHHHHHHHHHHHHHHHSS---HHHHHHHHHHHHHHHHHHHHHHTT---HHHHHHHHHHHHHHHHHHHHHHHTS--HHHHHHHHHHHHHHHHHHHHHHHHHHHH---TT--

Foldseek 3Di:
DLVVLQVLLVCLVCLCVVDPDDDPLSCVLSVVSNVVSVVVVVCVVVVNDDLLVLLVSLVVNLVSLVVSLVVLVVDPDPSSVVVNVSSVVSNVVSVVVNVVSCVPPNPPVPVD